Protein AF-A0A401H8Y2-F1 (afdb_monomer_lite)

Foldseek 3Di:
DEDPPCVVVVQDLVNQLVVQDWFWKKWWFAPPDDVVVVCVVFVQWDDWDDDPVTTIIIGTHRSVSVVVLCPDPGTDYMDGDDPPDPPDDPPPPPPPPPPPVVPDDDDDPDPPPDDDDPVCVVVCVVVCVVVVDDCPPDDDDDDDD

Organism: Aeropyrum pernix (NCBI:txid56636)

Structure (mmCIF, N/CA/C/O backbone):
data_AF-A0A401H8Y2-F1
#
_entry.id   AF-A0A401H8Y2-F1
#
loop_
_atom_site.group_PDB
_atom_site.id
_atom_site.type_symbol
_atom_site.label_atom_id
_atom_site.label_alt_id
_atom_site.label_comp_id
_atom_site.label_asym_id
_atom_site.label_entity_id
_atom_site.label_seq_id
_atom_site.pdbx_PDB_ins_code
_atom_site.Cartn_x
_atom_site.Cartn_y
_atom_site.Cartn_z
_atom_site.occupancy
_atom_site.B_iso_or_equiv
_atom_site.auth_seq_id
_atom_site.auth_comp_id
_atom_site.auth_asym_id
_atom_site.auth_atom_id
_atom_site.pdbx_PDB_model_num
ATOM 1 N N . MET A 1 1 ? 4.827 3.619 14.577 1.00 58.00 1 MET A N 1
ATOM 2 C CA . MET A 1 1 ? 5.047 5.069 14.316 1.00 58.00 1 MET A CA 1
ATOM 3 C C . MET A 1 1 ? 3.972 5.557 13.352 1.00 58.00 1 MET A C 1
ATOM 5 O O . MET A 1 1 ? 3.825 4.945 12.300 1.00 58.00 1 MET A O 1
ATOM 9 N N . LEU A 1 2 ? 3.207 6.598 13.697 1.00 60.84 2 LEU A N 1
ATOM 10 C CA . LEU A 1 2 ? 2.231 7.210 12.785 1.00 60.84 2 LEU A CA 1
ATOM 11 C C . LEU A 1 2 ? 2.933 8.298 11.969 1.00 60.84 2 LEU A C 1
ATOM 13 O O . LEU A 1 2 ? 3.522 9.208 12.553 1.00 60.84 2 LEU A O 1
ATOM 17 N N . VAL A 1 3 ? 2.909 8.185 10.643 1.00 59.22 3 VAL A N 1
ATOM 18 C CA . VAL A 1 3 ? 3.412 9.248 9.765 1.00 59.22 3 VAL A CA 1
ATOM 19 C C . VAL A 1 3 ? 2.236 10.132 9.394 1.00 59.22 3 VAL A C 1
ATOM 21 O O . VAL A 1 3 ? 1.305 9.685 8.730 1.00 59.22 3 VAL A O 1
ATOM 24 N N . ASP A 1 4 ? 2.277 11.381 9.848 1.00 60.69 4 ASP A N 1
ATOM 25 C CA . ASP A 1 4 ? 1.264 12.382 9.530 1.00 60.69 4 ASP A CA 1
ATOM 26 C C . ASP A 1 4 ? 1.488 12.937 8.114 1.00 60.69 4 ASP A C 1
ATOM 28 O O . ASP A 1 4 ? 1.989 14.042 7.920 1.00 60.69 4 ASP A O 1
ATOM 32 N N . SER A 1 5 ? 1.157 12.129 7.103 1.00 55.72 5 SER A N 1
ATOM 33 C CA . SER A 1 5 ? 1.097 12.561 5.700 1.00 55.72 5 SER A CA 1
ATOM 34 C C . SER A 1 5 ? -0.096 13.484 5.416 1.00 55.72 5 SER A C 1
ATOM 36 O O . SER A 1 5 ? -0.158 14.093 4.352 1.00 55.72 5 SER A O 1
ATOM 38 N N . LEU A 1 6 ? -1.042 13.604 6.354 1.00 53.25 6 LEU A N 1
ATOM 39 C CA . LEU A 1 6 ? -2.253 14.420 6.221 1.00 53.25 6 LEU A CA 1
ATOM 40 C C . LEU A 1 6 ? -1.987 15.891 6.559 1.00 53.25 6 LEU A C 1
ATOM 42 O O . LEU A 1 6 ? -2.609 16.782 5.978 1.00 53.25 6 LEU A O 1
ATOM 46 N N . GLY A 1 7 ? -0.999 16.153 7.420 1.00 51.69 7 GLY A N 1
ATOM 47 C CA . GLY A 1 7 ? -0.495 17.498 7.688 1.00 51.69 7 GLY A CA 1
ATOM 48 C C . GLY A 1 7 ? -0.004 18.234 6.432 1.00 51.69 7 GLY A C 1
ATOM 49 O O . GLY A 1 7 ? -0.169 19.450 6.342 1.00 51.69 7 GLY A O 1
ATOM 50 N N . GLU A 1 8 ? 0.523 17.520 5.428 1.00 54.44 8 GLU A N 1
ATOM 51 C CA . GLU A 1 8 ? 0.908 18.114 4.134 1.00 54.44 8 GLU A CA 1
ATOM 52 C C . GLU A 1 8 ? -0.306 18.479 3.255 1.00 54.44 8 GLU A C 1
ATOM 54 O O . GLU A 1 8 ? -0.217 19.392 2.432 1.00 54.44 8 GLU A O 1
ATOM 59 N N . GLU A 1 9 ? -1.459 17.832 3.461 1.00 54.38 9 GLU A N 1
ATOM 60 C CA . GLU A 1 9 ? -2.729 18.161 2.794 1.00 54.38 9 GLU A CA 1
ATOM 61 C C . GLU A 1 9 ? -3.581 19.179 3.577 1.00 54.38 9 GLU A C 1
ATOM 63 O O . GLU A 1 9 ? -4.670 19.548 3.131 1.00 54.38 9 GLU A O 1
ATOM 68 N N . GLY A 1 10 ? -3.083 19.676 4.715 1.00 54.62 10 GLY A N 1
ATOM 69 C CA . GLY A 1 10 ? -3.760 20.684 5.532 1.00 54.62 10 GLY A CA 1
ATOM 70 C C . GLY A 1 10 ? -4.968 20.162 6.311 1.00 54.62 10 GLY A C 1
ATOM 71 O O . GLY A 1 10 ? -5.795 20.974 6.713 1.00 54.62 10 GLY A O 1
ATOM 72 N N . LEU A 1 11 ? -5.075 18.843 6.510 1.00 57.78 11 LEU A N 1
ATOM 73 C CA . LEU A 1 11 ? -6.101 18.212 7.340 1.00 57.78 11 LEU A CA 1
ATOM 74 C C . LEU A 1 11 ? -5.433 17.537 8.534 1.00 57.78 11 LEU A C 1
ATOM 76 O O . LEU A 1 11 ? -4.833 16.470 8.408 1.00 57.78 11 LEU A O 1
ATOM 80 N N . GLY A 1 12 ? -5.526 18.161 9.705 1.00 65.31 12 GLY A N 1
ATOM 81 C CA . GLY A 1 12 ? -5.003 17.563 10.934 1.00 65.31 12 GLY A CA 1
ATOM 82 C C . GLY A 1 12 ? -5.870 16.390 11.403 1.00 65.31 12 GLY A C 1
ATOM 83 O O . GLY A 1 12 ? -7.085 16.383 11.196 1.00 65.31 12 GLY A O 1
ATOM 84 N N . LEU A 1 13 ? -5.282 15.425 12.122 1.00 66.50 13 LEU A N 1
ATOM 85 C CA . LEU A 1 13 ? -6.040 14.318 12.734 1.00 66.50 13 LEU A CA 1
ATOM 86 C C . LEU A 1 13 ? -7.222 14.813 13.588 1.00 66.50 13 LEU A C 1
ATOM 88 O O . LEU A 1 13 ? -8.296 14.225 13.534 1.00 66.50 13 LEU A O 1
ATOM 92 N N . GLY A 1 14 ? -7.067 15.934 14.303 1.00 63.50 14 GLY A N 1
ATOM 93 C CA . GLY A 1 14 ? -8.149 16.527 15.101 1.00 63.50 14 GLY A CA 1
ATOM 94 C C . GLY A 1 14 ? -9.309 17.107 14.276 1.00 63.50 14 GLY A C 1
ATOM 95 O O . GLY A 1 14 ? -10.444 17.130 14.745 1.00 63.50 14 GLY A O 1
ATOM 96 N N . GLU A 1 15 ? -9.069 17.542 13.036 1.00 66.69 15 GLU A N 1
ATOM 97 C CA . GLU A 1 15 ? -10.139 17.999 12.135 1.00 66.69 15 GLU A CA 1
ATOM 98 C C . GLU A 1 15 ? -10.906 16.808 11.555 1.00 66.69 15 GLU A C 1
ATOM 100 O O . GLU A 1 15 ? -12.132 16.840 11.472 1.00 66.69 15 GLU A O 1
ATOM 105 N N . LEU A 1 16 ? -10.201 15.725 11.218 1.00 68.75 16 LEU A N 1
ATOM 106 C CA . LEU A 1 16 ? -10.814 14.476 10.759 1.00 68.75 16 LEU A CA 1
ATOM 107 C C . LEU A 1 16 ? -11.647 13.810 11.858 1.00 68.75 16 LEU A C 1
ATOM 109 O O . LEU A 1 16 ? -12.733 13.296 11.581 1.00 68.75 16 LEU A O 1
ATOM 113 N N . GLU A 1 17 ? -11.174 13.883 13.102 1.00 67.44 17 GLU A N 1
ATOM 114 C CA . GLU A 1 17 ? -11.909 13.437 14.284 1.00 67.44 17 GLU A CA 1
ATOM 115 C C . GLU A 1 17 ? -13.194 14.254 14.473 1.00 67.44 17 GLU A C 1
ATOM 117 O O . GLU A 1 17 ? -14.275 13.681 14.606 1.00 67.44 17 GLU A O 1
ATOM 122 N N . ALA A 1 18 ? -13.111 15.587 14.381 1.00 68.31 18 ALA A N 1
ATOM 123 C CA . ALA A 1 18 ? -14.273 16.474 14.481 1.00 68.31 18 ALA A CA 1
ATOM 124 C C . ALA A 1 18 ? -15.306 16.257 13.358 1.00 68.31 18 ALA A C 1
ATOM 126 O O . ALA A 1 18 ? -16.501 16.484 13.561 1.00 68.31 18 ALA A O 1
ATOM 127 N N . LEU A 1 19 ? -14.859 15.810 12.181 1.00 67.06 19 LEU A N 1
ATOM 128 C CA . LEU A 1 19 ? -15.720 15.471 11.047 1.00 67.06 19 LEU A CA 1
ATOM 129 C C . LEU A 1 19 ? -16.289 14.042 11.126 1.00 67.06 19 LEU A C 1
ATOM 131 O O . LEU A 1 19 ? -17.181 13.709 10.344 1.00 67.06 19 LEU A O 1
ATOM 135 N N . GLY A 1 20 ? -15.799 13.204 12.047 1.00 69.94 20 GLY A N 1
ATOM 136 C CA . GLY A 1 20 ? -16.240 11.815 12.202 1.00 69.94 20 GLY A CA 1
ATOM 137 C C . GLY A 1 20 ? -15.967 10.949 10.968 1.00 69.94 20 GLY A C 1
ATOM 138 O O . GLY A 1 20 ? -16.748 10.046 10.661 1.00 69.94 20 GLY A O 1
ATOM 139 N N . VAL A 1 21 ? -14.901 11.249 10.221 1.00 73.19 21 VAL A N 1
ATOM 140 C CA . VAL A 1 21 ? -14.594 10.587 8.945 1.00 73.19 21 VAL A CA 1
ATOM 141 C C . VAL A 1 21 ? -13.616 9.436 9.167 1.00 73.19 21 VAL A C 1
ATOM 143 O O . VAL A 1 21 ? -12.629 9.571 9.886 1.00 73.19 21 VAL A O 1
ATOM 146 N N . ALA A 1 22 ? -13.871 8.302 8.512 1.00 80.25 22 ALA A N 1
ATOM 147 C CA . ALA A 1 22 ? -12.918 7.202 8.456 1.00 80.25 22 ALA A CA 1
ATOM 148 C C . ALA A 1 22 ? -11.784 7.534 7.475 1.00 80.25 22 ALA A C 1
ATOM 150 O O . ALA A 1 22 ? -12.022 7.887 6.318 1.00 80.25 22 ALA A O 1
ATOM 151 N N . VAL A 1 23 ? -10.549 7.396 7.938 1.00 79.19 23 VAL A N 1
ATOM 152 C CA . VAL A 1 23 ? -9.333 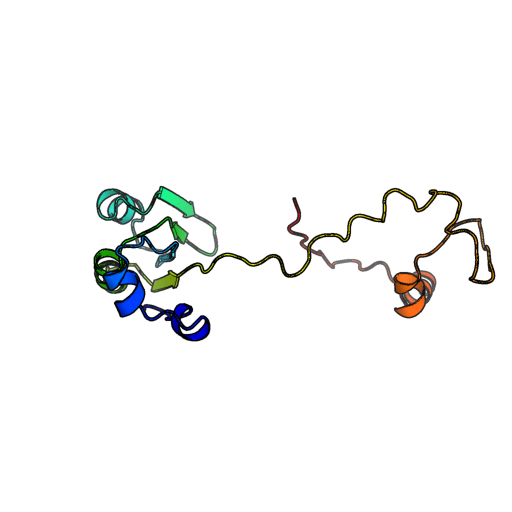7.707 7.193 1.00 79.19 23 VAL A CA 1
ATOM 153 C C . VAL A 1 23 ? -8.836 6.434 6.510 1.00 79.19 23 VAL A C 1
ATOM 155 O O . VAL A 1 23 ? -8.580 5.445 7.205 1.00 79.19 23 VAL A O 1
ATOM 158 N N . PRO A 1 24 ? -8.686 6.416 5.173 1.00 83.81 24 PRO A N 1
ATOM 159 C CA . PRO A 1 24 ? -8.078 5.290 4.483 1.00 83.81 24 PRO A CA 1
ATOM 160 C C . PRO A 1 24 ? -6.633 5.113 4.940 1.00 83.81 24 PRO A C 1
ATOM 162 O O . PRO A 1 24 ? -5.883 6.085 5.002 1.00 83.81 24 PRO A O 1
ATOM 165 N N . VAL A 1 25 ? -6.224 3.884 5.241 1.00 86.06 25 VAL A N 1
ATOM 166 C CA . VAL A 1 25 ? -4.884 3.597 5.758 1.00 86.06 25 VAL A CA 1
ATOM 167 C C . VAL A 1 25 ? -4.264 2.344 5.171 1.00 86.06 25 VAL A C 1
ATOM 169 O O . VAL A 1 25 ? -4.944 1.364 4.851 1.00 86.06 25 VAL A O 1
ATOM 172 N N . VAL A 1 26 ? -2.937 2.387 5.094 1.00 89.75 26 VAL A N 1
ATOM 173 C CA . VAL A 1 26 ? -2.055 1.246 4.870 1.00 89.75 26 VAL A CA 1
ATOM 174 C C . VAL A 1 26 ? -1.165 1.094 6.095 1.00 89.75 26 VAL A C 1
ATOM 176 O O . VAL A 1 26 ? -0.508 2.039 6.527 1.00 89.75 26 VAL A O 1
ATOM 179 N N . VAL A 1 27 ? -1.128 -0.110 6.643 1.00 90.38 27 VAL A N 1
ATOM 180 C CA . VAL A 1 27 ? -0.417 -0.440 7.873 1.00 90.38 27 VAL A CA 1
ATOM 181 C C . VAL A 1 27 ? 0.643 -1.468 7.533 1.00 90.38 27 VAL A C 1
ATOM 183 O O . VAL A 1 27 ? 0.336 -2.555 7.044 1.00 90.38 27 VAL A O 1
ATOM 186 N N . TYR A 1 28 ? 1.893 -1.117 7.787 1.00 92.12 28 TYR A N 1
ATOM 187 C CA . TYR A 1 28 ? 3.031 -2.004 7.656 1.00 92.12 28 TYR A CA 1
ATOM 188 C C . TYR A 1 28 ? 3.217 -2.771 8.953 1.00 92.12 28 TYR A C 1
ATOM 190 O O . TYR A 1 28 ? 3.148 -2.210 10.051 1.00 92.12 28 TYR A O 1
ATOM 198 N N . LEU A 1 29 ? 3.477 -4.060 8.798 1.00 93.44 29 LEU A N 1
ATOM 199 C CA . LEU A 1 29 ? 3.633 -4.983 9.903 1.00 93.44 29 LEU A CA 1
ATOM 200 C C . LEU A 1 29 ? 5.068 -5.480 9.992 1.00 93.44 29 LEU A C 1
ATOM 202 O O . LEU A 1 29 ? 5.743 -5.688 8.979 1.00 93.44 29 LEU A O 1
ATOM 206 N N . GLU A 1 30 ? 5.517 -5.695 11.220 1.00 92.62 30 GLU A N 1
ATOM 207 C CA . GLU A 1 30 ? 6.730 -6.446 11.499 1.00 92.62 30 GLU A CA 1
ATOM 208 C C . GLU A 1 30 ? 6.587 -7.894 10.99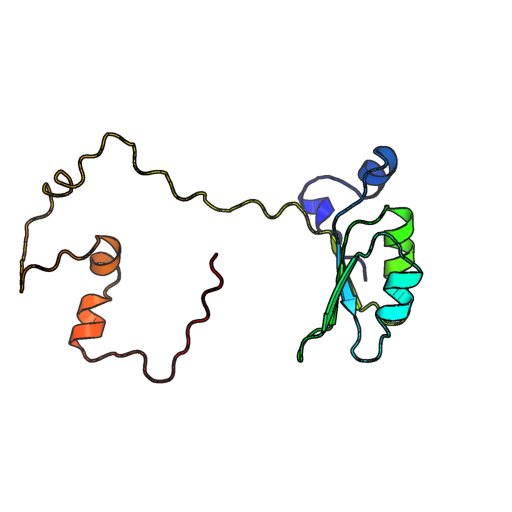6 1.00 92.62 30 GLU A C 1
ATOM 210 O O . GLU A 1 30 ? 5.487 -8.453 11.027 1.00 92.62 30 GLU A O 1
ATOM 215 N N . PRO A 1 31 ? 7.681 -8.563 10.584 1.00 88.31 31 PRO A N 1
ATOM 216 C CA . PRO A 1 31 ? 7.607 -9.910 10.007 1.00 88.31 31 PRO A CA 1
ATOM 217 C C . PRO A 1 31 ? 6.994 -10.979 10.924 1.00 88.31 31 PRO A C 1
ATOM 219 O O . PRO A 1 31 ? 6.527 -12.008 10.442 1.00 88.31 31 PRO A O 1
ATOM 222 N N . TRP A 1 32 ? 7.040 -10.760 12.239 1.00 88.75 32 TRP A N 1
ATOM 223 C CA . TRP A 1 32 ? 6.520 -11.673 13.259 1.00 88.75 32 TRP A CA 1
ATOM 224 C C . TRP A 1 32 ? 5.083 -11.355 13.688 1.00 88.75 32 TRP A C 1
ATOM 226 O O . TRP A 1 32 ? 4.505 -12.125 14.455 1.00 88.75 32 TRP A O 1
ATOM 236 N N . ALA A 1 33 ? 4.519 -10.233 13.238 1.00 90.56 33 ALA A N 1
ATOM 237 C CA . ALA A 1 33 ? 3.183 -9.809 13.629 1.00 90.56 33 ALA A CA 1
ATOM 238 C C . ALA A 1 33 ? 2.113 -10.751 13.061 1.00 90.56 33 ALA A C 1
ATOM 240 O O . ALA A 1 33 ? 2.243 -11.258 11.942 1.00 90.56 33 ALA A O 1
ATOM 241 N N . ASP A 1 34 ? 1.026 -10.943 13.812 1.00 88.88 34 ASP A N 1
ATOM 242 C CA . ASP A 1 34 ? -0.143 -11.669 13.325 1.00 88.88 34 ASP A CA 1
ATOM 243 C C . ASP A 1 34 ? -1.209 -10.695 12.788 1.00 88.88 34 ASP A C 1
ATOM 245 O O . ASP A 1 34 ? -1.982 -10.139 13.569 1.00 88.88 34 ASP A O 1
ATOM 249 N N . PRO A 1 35 ? -1.301 -10.480 11.461 1.00 87.38 35 PRO A N 1
ATOM 250 C CA . PRO A 1 35 ? -2.342 -9.639 10.877 1.00 87.38 35 PRO A CA 1
ATOM 251 C C . PRO A 1 35 ? -3.763 -10.143 11.137 1.00 87.38 35 PRO A C 1
ATOM 253 O O . PRO A 1 35 ? -4.691 -9.353 10.999 1.00 87.38 35 PRO A O 1
ATOM 256 N N . GLY A 1 36 ? -3.956 -11.428 11.467 1.00 86.31 36 GLY A N 1
ATOM 257 C CA . GLY A 1 36 ? -5.283 -11.962 11.772 1.00 86.31 36 GLY A CA 1
ATOM 258 C C . GLY A 1 36 ? -5.898 -11.280 12.992 1.00 86.31 36 GLY A C 1
ATOM 259 O O . GLY A 1 36 ? -7.032 -10.819 12.918 1.00 86.31 36 GLY A O 1
ATOM 260 N N . LEU A 1 37 ? -5.110 -11.121 14.060 1.00 87.94 37 LEU A N 1
ATOM 261 C CA . LEU A 1 37 ? -5.543 -10.444 15.286 1.00 87.94 37 LEU A CA 1
ATOM 262 C C . LEU A 1 37 ? -5.930 -8.986 15.020 1.00 87.94 37 LEU A C 1
ATOM 264 O O . LEU A 1 37 ? -6.997 -8.546 15.437 1.00 87.94 37 LEU A O 1
ATOM 268 N N . LEU A 1 38 ? -5.116 -8.263 14.244 1.00 89.88 38 LEU A N 1
ATOM 269 C CA . LEU A 1 38 ? -5.400 -6.866 13.906 1.00 89.88 38 LEU A CA 1
ATOM 270 C C . LEU A 1 38 ? -6.682 -6.709 13.077 1.00 89.88 38 LEU A C 1
ATOM 272 O O . LEU A 1 38 ? -7.423 -5.754 13.283 1.00 89.88 38 LEU A O 1
ATOM 276 N N . LEU A 1 39 ? -6.971 -7.632 12.154 1.00 88.88 39 LEU A N 1
ATOM 277 C CA . LEU A 1 39 ? -8.209 -7.605 11.362 1.00 88.88 39 LEU A CA 1
ATOM 278 C C . LEU A 1 39 ? -9.458 -7.925 12.202 1.00 88.88 39 LEU A C 1
ATOM 280 O O . LEU A 1 39 ? -10.544 -7.436 11.893 1.00 88.88 39 LEU A O 1
ATOM 284 N N . GLU A 1 40 ? -9.324 -8.749 13.243 1.00 89.94 40 GLU A N 1
ATOM 285 C CA . GLU A 1 40 ? -10.420 -9.062 14.168 1.00 89.94 40 GLU A CA 1
ATOM 286 C C . GLU A 1 40 ? -10.716 -7.900 15.126 1.00 89.94 40 GLU A C 1
ATOM 288 O O . GLU A 1 40 ? -11.884 -7.595 15.390 1.00 89.94 40 GLU A O 1
ATOM 293 N N . GLU A 1 41 ? -9.665 -7.250 15.623 1.00 91.81 41 GLU A N 1
ATOM 294 C CA . GLU A 1 41 ? -9.745 -6.149 16.583 1.00 91.81 41 GLU A CA 1
ATOM 295 C C . GLU A 1 41 ? -10.172 -4.833 15.916 1.00 91.81 41 GLU A C 1
ATOM 297 O O . GLU A 1 41 ? -11.111 -4.173 16.369 1.00 91.81 41 GLU A O 1
ATOM 302 N N . TYR A 1 42 ? -9.571 -4.501 14.772 1.00 91.75 42 TYR A N 1
ATOM 303 C CA . TYR A 1 42 ? -9.813 -3.256 14.048 1.00 91.75 42 TYR A CA 1
ATOM 304 C C . TYR A 1 42 ? -10.702 -3.504 12.830 1.00 91.75 42 TYR A C 1
ATOM 306 O O . TYR A 1 42 ? -10.229 -3.647 11.703 1.00 91.75 42 TYR A O 1
ATOM 314 N N . ARG A 1 43 ? -12.025 -3.492 13.039 1.00 86.75 43 ARG A N 1
ATOM 315 C CA . ARG A 1 43 ? -13.038 -3.826 12.009 1.00 86.75 43 ARG A CA 1
ATOM 316 C C . ARG A 1 43 ? -12.980 -2.995 10.723 1.00 86.75 43 ARG A C 1
ATOM 318 O O . ARG A 1 43 ? -13.574 -3.388 9.722 1.00 86.75 43 ARG A O 1
ATOM 325 N N . GLY A 1 44 ? -12.337 -1.830 10.756 1.00 86.12 44 GLY A N 1
ATOM 326 C CA . GLY A 1 44 ? -12.136 -0.997 9.573 1.00 86.12 44 GLY A CA 1
ATOM 327 C C . GLY A 1 44 ? -10.988 -1.458 8.671 1.00 86.12 44 GLY A C 1
ATOM 328 O O . GLY A 1 44 ? -10.901 -1.003 7.531 1.00 86.12 44 GLY A O 1
ATOM 329 N N . LEU A 1 45 ? -10.134 -2.375 9.134 1.00 90.56 45 LEU A N 1
ATOM 330 C CA . LEU A 1 45 ? -9.146 -3.066 8.310 1.00 90.56 45 LEU A CA 1
ATOM 331 C C . LEU A 1 45 ? -9.829 -4.234 7.588 1.00 90.56 45 LEU A C 1
ATOM 333 O O . LEU A 1 45 ? -10.438 -5.099 8.210 1.00 90.56 45 LEU A O 1
ATOM 337 N N . VAL A 1 46 ? -9.753 -4.254 6.259 1.00 91.00 46 VAL A N 1
ATOM 338 C CA . VAL A 1 46 ? -10.574 -5.151 5.422 1.00 91.00 46 VAL A CA 1
ATOM 339 C C . VAL A 1 46 ? -9.773 -5.936 4.394 1.00 91.00 46 VAL A C 1
ATOM 341 O O . VAL A 1 46 ? -10.313 -6.831 3.745 1.00 91.00 46 VAL A O 1
ATOM 344 N N . TRP A 1 47 ? -8.491 -5.622 4.222 1.00 90.81 47 TRP A N 1
ATOM 345 C CA . TRP A 1 47 ? -7.623 -6.358 3.316 1.00 90.81 47 TRP A CA 1
ATOM 346 C C . TRP A 1 47 ? -6.250 -6.613 3.927 1.00 90.81 47 TRP A C 1
ATOM 348 O O . TRP A 1 47 ? -5.774 -5.885 4.798 1.00 90.81 47 TRP A O 1
ATOM 358 N N . LEU A 1 48 ? -5.621 -7.675 3.428 1.00 91.75 48 LEU A N 1
ATOM 359 C CA . LEU A 1 48 ? -4.303 -8.152 3.815 1.00 91.75 48 LEU A CA 1
ATOM 360 C C . LEU A 1 48 ? -3.499 -8.453 2.556 1.00 91.75 48 LEU A C 1
ATOM 362 O O . LEU A 1 48 ? -3.965 -9.152 1.656 1.00 91.75 48 LEU A O 1
ATOM 366 N N . TYR A 1 49 ? -2.260 -7.988 2.541 1.00 88.19 49 TYR A N 1
ATOM 367 C CA . TYR A 1 49 ? -1.242 -8.401 1.596 1.00 88.19 49 TYR A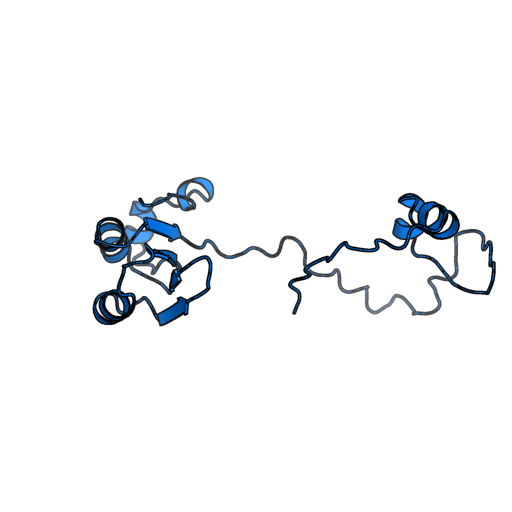 CA 1
ATOM 368 C C . TYR A 1 49 ? -0.064 -9.001 2.364 1.00 88.19 49 TYR A C 1
ATOM 370 O O . TYR A 1 49 ? 0.564 -8.328 3.178 1.00 88.19 49 TYR A O 1
ATOM 378 N N . ARG A 1 50 ? 0.260 -10.270 2.095 1.00 88.12 50 ARG A N 1
ATOM 379 C CA . ARG A 1 50 ? 1.486 -10.914 2.586 1.00 88.12 50 ARG A CA 1
ATOM 380 C C . ARG A 1 50 ? 2.428 -11.150 1.418 1.00 88.12 50 ARG A C 1
ATOM 382 O O . ARG A 1 50 ? 2.255 -12.097 0.653 1.00 88.12 50 ARG A O 1
ATOM 389 N N . GLY A 1 51 ? 3.410 -10.271 1.287 1.00 84.56 51 GLY A N 1
ATOM 390 C CA . GLY A 1 51 ? 4.490 -10.403 0.324 1.00 84.56 51 GLY A CA 1
ATOM 391 C C . GLY A 1 51 ? 5.777 -10.934 0.962 1.00 84.56 51 GLY A C 1
ATOM 392 O O . GLY A 1 51 ? 5.921 -10.939 2.182 1.00 84.56 51 GLY A O 1
ATOM 393 N N . PRO A 1 52 ? 6.760 -11.328 0.137 1.00 78.81 52 PRO A N 1
ATOM 394 C CA . PRO A 1 52 ? 8.072 -11.776 0.610 1.00 78.81 52 PRO A CA 1
ATOM 395 C C . PRO A 1 52 ? 8.913 -10.659 1.249 1.00 78.81 52 PRO A C 1
ATOM 397 O O . PRO A 1 52 ? 9.860 -10.952 1.968 1.00 78.81 52 PRO A O 1
ATOM 400 N N . LEU A 1 53 ? 8.593 -9.390 0.971 1.00 82.25 53 LEU A N 1
ATOM 401 C CA . LEU A 1 53 ? 9.338 -8.227 1.470 1.00 82.25 53 LEU A CA 1
ATOM 402 C C . LEU A 1 53 ? 8.568 -7.420 2.515 1.00 82.25 53 LEU A C 1
ATOM 404 O O . LEU A 1 53 ? 9.180 -6.785 3.365 1.00 82.25 53 LEU A O 1
ATOM 408 N N . VAL A 1 54 ? 7.237 -7.418 2.436 1.00 86.38 54 VAL A N 1
ATOM 409 C CA . VAL A 1 54 ? 6.369 -6.618 3.302 1.00 86.38 54 VAL A CA 1
ATOM 410 C C . VAL A 1 54 ? 5.083 -7.376 3.596 1.00 86.38 54 VAL A C 1
ATOM 412 O O . VAL A 1 54 ? 4.544 -8.061 2.722 1.00 86.38 54 VAL A O 1
ATOM 415 N N . SER A 1 55 ? 4.579 -7.213 4.815 1.00 90.12 55 SER A N 1
ATOM 416 C CA . SER A 1 55 ? 3.218 -7.591 5.191 1.00 90.12 55 SER A CA 1
ATOM 417 C C . SER A 1 55 ? 2.435 -6.328 5.503 1.00 90.12 55 SER A C 1
ATOM 419 O O . SER A 1 55 ? 2.900 -5.491 6.276 1.00 90.12 55 SER A O 1
ATOM 421 N N . LEU A 1 56 ? 1.278 -6.185 4.863 1.00 92.38 56 LEU A N 1
ATOM 422 C CA . LEU A 1 56 ? 0.450 -4.991 4.920 1.00 92.38 56 LEU A CA 1
ATOM 423 C C . LEU A 1 56 ? -0.988 -5.366 5.250 1.00 92.38 56 LEU A C 1
ATOM 425 O O . LEU A 1 56 ? -1.520 -6.315 4.676 1.00 92.38 56 LEU A O 1
ATOM 429 N N . VAL A 1 57 ? -1.637 -4.572 6.087 1.00 92.56 57 VAL A N 1
ATOM 430 C CA . VAL A 1 57 ? -3.100 -4.556 6.205 1.00 92.56 57 VAL A CA 1
ATOM 431 C C . VAL A 1 57 ? -3.607 -3.161 5.898 1.00 92.56 57 VAL A C 1
ATOM 433 O O . VAL A 1 57 ? -2.870 -2.183 6.019 1.00 92.56 57 VAL A O 1
ATOM 436 N N . GLY A 1 58 ? -4.859 -3.045 5.489 1.00 90.62 58 GLY A N 1
ATOM 437 C CA . GLY A 1 58 ? -5.430 -1.728 5.284 1.00 90.62 58 GLY A CA 1
ATOM 438 C C . GLY A 1 58 ? -6.932 -1.728 5.136 1.00 90.62 58 GLY A C 1
ATOM 439 O O . GLY A 1 58 ? -7.600 -2.765 5.152 1.00 90.62 58 GLY A O 1
ATOM 440 N N . GLY A 1 59 ? -7.459 -0.520 5.028 1.00 88.81 59 GLY A N 1
ATOM 441 C CA . GLY A 1 59 ? -8.885 -0.250 5.064 1.00 88.81 59 GLY A CA 1
ATOM 442 C C . GLY A 1 59 ? -9.131 1.204 5.428 1.00 88.81 59 GLY A C 1
ATOM 443 O O . GLY A 1 59 ? -8.375 2.063 4.981 1.00 88.81 59 GLY A O 1
ATOM 444 N N . ALA A 1 60 ? -10.163 1.479 6.219 1.00 88.31 60 ALA A N 1
ATOM 445 C CA . ALA A 1 60 ? -10.461 2.822 6.702 1.00 88.31 60 ALA A CA 1
ATOM 446 C C . ALA A 1 60 ? -10.814 2.791 8.191 1.00 88.31 60 ALA A C 1
ATOM 448 O O . ALA A 1 60 ? -11.677 2.017 8.600 1.00 88.31 60 ALA A O 1
ATOM 449 N N . LEU A 1 61 ? -10.157 3.632 8.989 1.00 85.44 61 LEU A N 1
ATOM 450 C CA . LEU A 1 61 ? -10.297 3.651 10.448 1.00 85.44 61 LEU A CA 1
ATOM 451 C C . LEU A 1 61 ? -10.655 5.043 10.960 1.00 85.44 61 LEU A C 1
ATOM 453 O O . LEU A 1 61 ? -10.288 6.051 10.356 1.00 85.44 61 LEU A O 1
ATOM 457 N N . GLY A 1 62 ? -11.370 5.096 12.083 1.00 84.69 62 GLY A N 1
ATOM 458 C CA . GLY A 1 62 ? -11.554 6.343 12.822 1.00 84.69 62 GLY A CA 1
ATOM 459 C C . GLY A 1 62 ? -10.240 6.819 13.445 1.00 84.69 62 GLY A C 1
ATOM 460 O O . GLY A 1 62 ? -9.289 6.054 13.586 1.00 84.69 62 GLY A O 1
ATOM 461 N N . VAL A 1 63 ? -10.185 8.090 13.843 1.00 80.69 63 VAL A N 1
ATOM 462 C CA . VAL A 1 63 ? -8.969 8.680 14.429 1.00 80.69 63 VAL A CA 1
ATOM 463 C C . VAL A 1 63 ? -8.575 8.001 15.746 1.00 80.69 63 VAL A C 1
ATOM 465 O O . VAL A 1 63 ? -7.393 7.747 15.961 1.00 80.69 63 VAL A O 1
ATOM 468 N N . GLU A 1 64 ? -9.544 7.633 16.588 1.00 84.31 64 GLU A N 1
ATOM 469 C CA . GLU A 1 64 ? -9.291 6.896 17.836 1.00 84.31 64 GLU A CA 1
ATOM 470 C C . GLU A 1 64 ? -8.626 5.534 17.570 1.00 84.31 64 GLU A C 1
ATOM 472 O O . GLU A 1 64 ? -7.582 5.221 18.147 1.00 84.31 64 GLU A O 1
ATOM 477 N N . ASP A 1 65 ? -9.172 4.764 16.625 1.00 88.25 65 ASP A N 1
ATOM 478 C CA . ASP A 1 65 ? -8.615 3.474 16.212 1.00 88.25 65 ASP A CA 1
ATOM 479 C C . ASP A 1 65 ? -7.210 3.626 15.619 1.00 88.25 65 ASP A C 1
ATOM 481 O O . ASP A 1 65 ? -6.348 2.784 15.851 1.00 88.25 65 ASP A O 1
ATOM 485 N N . LEU A 1 66 ? -6.941 4.708 14.880 1.00 85.12 66 LEU A N 1
ATOM 486 C CA . LEU A 1 66 ? -5.613 4.978 14.324 1.00 85.12 66 LEU A CA 1
ATOM 487 C C . LEU A 1 66 ? -4.560 5.249 15.389 1.00 85.12 66 LEU A C 1
ATOM 489 O O . LEU A 1 66 ? -3.424 4.781 15.265 1.00 85.12 66 LEU A O 1
AT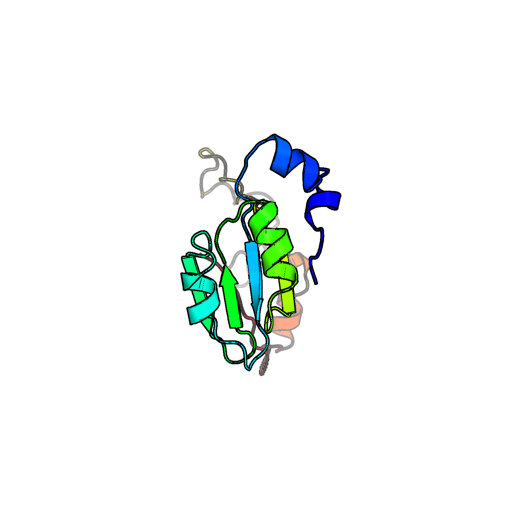OM 493 N N . LEU A 1 67 ? -4.924 6.019 16.412 1.00 83.94 67 LEU A N 1
ATOM 494 C CA . LEU A 1 67 ? -4.027 6.322 17.521 1.00 83.94 67 LEU A CA 1
ATOM 495 C C . LEU A 1 67 ? -3.720 5.059 18.331 1.00 83.94 67 LEU A C 1
ATOM 497 O O . LEU A 1 67 ? -2.558 4.839 18.675 1.00 83.94 67 LEU A O 1
ATOM 501 N N . SER A 1 68 ? -4.728 4.214 18.562 1.00 89.25 68 SER A N 1
ATOM 502 C CA . SER A 1 68 ? -4.560 2.910 19.216 1.00 89.25 68 SER A CA 1
ATOM 503 C C . SER A 1 68 ? -3.675 1.977 18.382 1.00 89.25 68 SER A C 1
ATOM 505 O O . SER A 1 68 ? -2.649 1.497 18.868 1.00 89.25 68 SER A O 1
ATOM 507 N N . LEU A 1 69 ? -3.978 1.834 17.087 1.00 89.25 69 LEU A N 1
ATOM 508 C CA . LEU A 1 69 ? -3.250 0.961 16.167 1.00 89.25 69 LEU A CA 1
ATOM 509 C C . LEU A 1 69 ? -1.768 1.337 16.034 1.00 89.25 69 LEU A C 1
ATOM 511 O O . LEU A 1 69 ? -0.911 0.469 15.881 1.00 89.25 69 LEU A O 1
ATOM 515 N N . ALA A 1 70 ? -1.432 2.628 16.108 1.00 85.38 70 ALA A N 1
ATOM 516 C CA . ALA A 1 70 ? -0.048 3.092 16.022 1.00 85.38 70 ALA A CA 1
ATOM 517 C C . ALA A 1 70 ? 0.848 2.599 17.177 1.00 85.38 70 ALA A C 1
ATOM 519 O O . ALA A 1 70 ? 2.079 2.642 17.037 1.00 85.38 70 ALA A O 1
ATOM 520 N N . GLY A 1 71 ? 0.244 2.172 18.292 1.00 84.94 71 GLY A N 1
ATOM 521 C CA . GLY A 1 71 ? 0.911 1.604 19.463 1.00 84.94 71 GLY A CA 1
ATOM 522 C C . GLY A 1 71 ? 0.900 0.073 19.534 1.00 84.94 71 GLY A C 1
ATOM 523 O O . GLY A 1 71 ? 1.515 -0.474 20.450 1.00 84.94 71 GLY A O 1
ATOM 524 N N . GLU A 1 72 ? 0.239 -0.614 18.599 1.00 90.94 72 GLU A N 1
ATOM 525 C CA . GLU A 1 72 ? 0.080 -2.070 18.650 1.00 90.94 72 GLU A CA 1
ATOM 526 C C . GLU A 1 72 ? 1.400 -2.829 18.435 1.00 90.94 72 GLU A C 1
ATOM 528 O O . GLU A 1 72 ? 2.166 -2.518 17.510 1.00 90.94 72 GLU A O 1
ATOM 533 N N . PRO A 1 73 ? 1.681 -3.877 19.234 1.00 90.06 73 PRO A N 1
ATOM 534 C CA . PRO A 1 73 ? 2.816 -4.755 19.000 1.00 90.06 73 PRO A CA 1
ATOM 535 C C . PRO A 1 73 ? 2.762 -5.380 17.604 1.00 90.06 73 PRO A C 1
ATOM 537 O O . PRO A 1 73 ? 1.819 -6.073 17.235 1.00 90.06 73 PRO A O 1
ATOM 540 N N . GLY A 1 74 ? 3.826 -5.171 16.832 1.00 89.81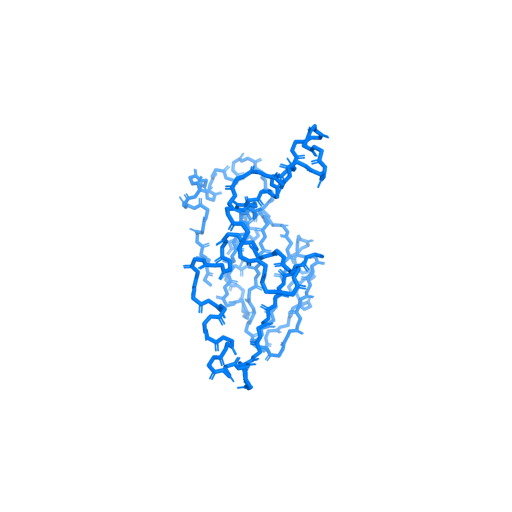 74 GLY A N 1
ATOM 541 C CA . GLY A 1 74 ? 3.940 -5.706 15.479 1.00 89.81 74 GLY A CA 1
ATOM 542 C C . GLY A 1 74 ? 3.464 -4.747 14.390 1.00 89.81 74 GLY A C 1
ATOM 543 O O . GLY A 1 74 ? 3.650 -5.056 13.215 1.00 89.81 74 GLY A O 1
ATOM 544 N N . VAL A 1 75 ? 2.938 -3.569 14.739 1.00 91.81 75 VAL A N 1
ATOM 545 C CA . VAL A 1 75 ? 2.745 -2.464 13.791 1.00 91.81 75 VAL A CA 1
ATOM 546 C C . VAL A 1 75 ? 4.034 -1.652 13.690 1.00 91.81 75 VAL A C 1
ATOM 548 O O . VAL A 1 75 ? 4.492 -1.048 14.661 1.00 91.81 75 VAL A O 1
ATOM 551 N N . SER A 1 76 ? 4.625 -1.604 12.497 1.00 89.38 76 SER A N 1
ATOM 552 C CA . SER A 1 76 ? 5.856 -0.843 12.258 1.00 89.38 76 SER A CA 1
ATOM 553 C C . SER A 1 76 ? 5.544 0.596 11.841 1.00 89.38 76 SER A C 1
ATOM 555 O O . SER A 1 76 ? 6.076 1.564 12.404 1.00 89.38 76 SER A O 1
ATOM 557 N N . LEU A 1 77 ? 4.610 0.760 10.903 1.00 87.19 77 LEU A N 1
ATOM 558 C CA . LEU A 1 77 ? 4.261 2.049 10.316 1.00 87.19 77 LEU A CA 1
ATOM 559 C C . LEU A 1 77 ? 2.779 2.098 9.935 1.00 87.19 77 LEU A C 1
ATOM 561 O O . LEU A 1 77 ? 2.275 1.198 9.271 1.00 87.19 77 LEU A O 1
ATOM 565 N N . VAL A 1 78 ? 2.106 3.189 10.292 1.00 85.88 78 VAL A N 1
ATOM 566 C CA . VAL A 1 78 ? 0.755 3.504 9.809 1.00 85.88 78 VAL A CA 1
ATOM 567 C C . VAL A 1 78 ? 0.858 4.678 8.843 1.00 85.88 78 VAL A C 1
ATOM 569 O O . VAL A 1 78 ? 1.390 5.731 9.205 1.00 85.88 78 VAL A O 1
ATOM 572 N N . VAL A 1 79 ? 0.367 4.482 7.621 1.00 83.12 79 VAL A N 1
ATOM 573 C CA . VAL A 1 79 ? 0.339 5.487 6.557 1.00 83.12 79 VAL A CA 1
ATOM 574 C C . VAL A 1 79 ? -1.113 5.799 6.215 1.00 83.12 79 VAL A C 1
ATOM 576 O O . VAL A 1 79 ? -1.791 4.960 5.612 1.00 83.12 79 VAL A O 1
ATOM 579 N N . PRO A 1 80 ? -1.602 6.999 6.552 1.00 75.38 80 PRO A N 1
ATOM 580 C CA . PRO A 1 80 ? -2.824 7.518 5.972 1.00 75.38 80 PRO A CA 1
ATOM 581 C C . PRO A 1 80 ? -2.685 7.607 4.456 1.00 75.38 80 PRO A C 1
ATOM 583 O O . PRO A 1 80 ? -1.812 8.300 3.925 1.00 75.38 80 PRO A O 1
ATOM 586 N N . ALA A 1 81 ? -3.536 6.871 3.753 1.00 70.12 81 ALA A N 1
ATOM 587 C CA . ALA A 1 81 ? -3.663 6.970 2.318 1.00 70.12 81 ALA A CA 1
ATOM 588 C C . ALA A 1 81 ? -4.574 8.163 2.018 1.00 70.12 81 ALA A C 1
ATOM 590 O O . ALA A 1 81 ? -5.801 8.059 2.051 1.00 70.12 81 ALA A O 1
ATOM 591 N N . GLY A 1 82 ? -3.962 9.306 1.708 1.00 57.50 82 GLY A N 1
ATOM 592 C CA . GLY A 1 82 ? -4.661 10.347 0.962 1.00 57.50 82 GLY A CA 1
ATOM 593 C C . GLY A 1 82 ? -5.198 9.766 -0.355 1.00 57.50 82 GLY A C 1
ATOM 594 O O . GLY A 1 82 ? -4.699 8.738 -0.835 1.00 57.50 82 GLY A O 1
ATOM 595 N N . PRO A 1 83 ? -6.225 10.376 -0.968 1.00 52.12 83 PRO A N 1
ATOM 596 C CA . PRO A 1 83 ? -6.665 9.952 -2.287 1.00 52.12 83 PRO A CA 1
ATOM 597 C C . PRO A 1 83 ? -5.462 9.999 -3.233 1.00 52.12 83 PRO A C 1
ATOM 599 O O . PRO A 1 83 ? -4.869 11.060 -3.427 1.00 52.12 83 PRO A O 1
ATOM 602 N N . LEU A 1 84 ? -5.100 8.861 -3.834 1.00 45.16 84 LEU A N 1
ATOM 603 C CA . LEU A 1 84 ? -4.138 8.842 -4.932 1.00 45.16 84 LEU A CA 1
ATOM 604 C C . LEU A 1 84 ? -4.708 9.733 -6.037 1.00 45.16 84 LEU A C 1
ATOM 606 O O . LEU A 1 84 ? -5.613 9.328 -6.766 1.00 45.16 84 LEU A O 1
ATOM 610 N N . ARG A 1 85 ? -4.235 10.979 -6.128 1.00 41.22 85 ARG A N 1
ATOM 611 C CA . ARG A 1 85 ? -4.636 11.879 -7.206 1.00 41.22 85 ARG A CA 1
ATOM 612 C C . ARG A 1 85 ? -3.915 11.408 -8.464 1.00 41.22 85 ARG A C 1
ATOM 614 O O . ARG A 1 85 ? -2.683 11.392 -8.468 1.00 41.22 85 ARG A O 1
ATOM 621 N N . PRO A 1 86 ? -4.636 11.026 -9.531 1.00 43.56 86 PRO A N 1
ATOM 622 C CA . PRO A 1 86 ? -3.998 10.722 -10.801 1.00 43.56 86 PRO A CA 1
ATOM 623 C C . PRO A 1 86 ? -3.179 11.938 -11.239 1.00 43.56 86 PRO A C 1
ATOM 625 O O . PRO A 1 86 ? -3.726 13.033 -11.372 1.00 43.56 86 PRO A O 1
ATOM 628 N N . VAL A 1 87 ? -1.872 11.760 -11.440 1.00 45.16 87 VAL A N 1
ATOM 629 C CA . VAL A 1 87 ? -0.966 12.853 -11.844 1.00 45.16 87 VAL A CA 1
ATOM 630 C C . VAL A 1 87 ? -1.225 13.277 -13.297 1.00 45.16 87 VAL A C 1
ATOM 632 O O . VAL A 1 87 ? -0.900 14.392 -13.691 1.00 45.16 87 VAL A O 1
ATOM 635 N N . ALA A 1 88 ? -1.899 12.433 -14.078 1.00 39.97 88 ALA A N 1
ATOM 636 C CA . ALA A 1 88 ? -2.455 12.777 -15.375 1.00 39.97 88 ALA A CA 1
ATOM 637 C C . ALA A 1 88 ? -3.622 11.832 -15.695 1.00 39.97 88 ALA A C 1
ATOM 639 O O . ALA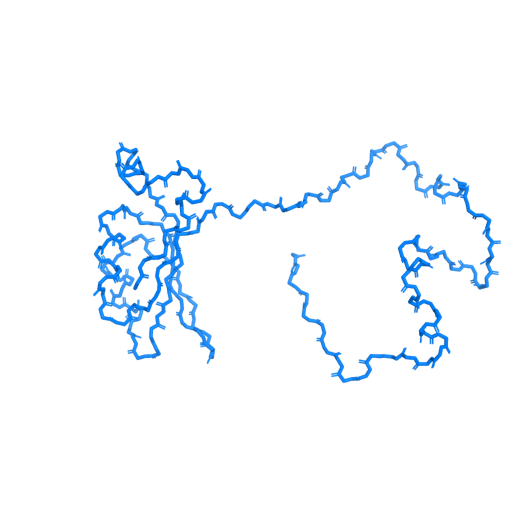 A 1 88 ? -3.530 10.626 -15.465 1.00 39.97 88 ALA A O 1
ATOM 640 N N . LYS A 1 89 ? -4.715 12.362 -16.249 1.00 43.38 89 LYS A N 1
ATOM 641 C CA . LYS A 1 89 ? -5.584 11.558 -17.117 1.00 43.38 89 LYS A CA 1
ATOM 642 C C . LYS A 1 89 ? -4.927 11.553 -18.493 1.00 43.38 89 LYS A C 1
ATOM 644 O O . LYS A 1 89 ? -4.380 12.581 -18.887 1.00 43.38 89 LYS A O 1
ATOM 649 N N . ALA A 1 90 ? -4.984 10.435 -19.216 1.00 45.72 90 ALA A N 1
ATOM 650 C CA . ALA A 1 90 ? -4.739 10.481 -20.651 1.00 45.72 90 ALA A CA 1
ATOM 651 C C . ALA A 1 90 ? -5.642 11.584 -21.219 1.00 45.72 90 ALA A C 1
ATOM 653 O O . ALA A 1 90 ? -6.855 11.544 -21.002 1.00 45.72 90 ALA A O 1
ATOM 654 N N . GLU A 1 91 ? -5.062 12.609 -21.846 1.00 44.81 91 GLU A N 1
ATOM 655 C CA . GLU A 1 91 ? -5.866 13.549 -22.615 1.00 44.81 91 GLU A CA 1
ATOM 656 C C . GLU A 1 91 ? -6.603 12.709 -23.658 1.00 44.81 91 GLU A C 1
ATOM 658 O O . GLU A 1 91 ? -5.977 12.054 -24.495 1.00 44.81 91 GLU A O 1
ATOM 663 N N . GLU A 1 92 ? -7.934 12.656 -23.562 1.00 42.84 92 GLU A N 1
ATOM 664 C CA . GLU A 1 92 ? -8.740 12.151 -24.662 1.00 42.84 92 GLU A CA 1
ATOM 665 C C . GLU A 1 92 ? -8.365 13.005 -25.870 1.00 42.84 92 GLU A C 1
ATOM 667 O O . GLU A 1 92 ? -8.590 14.218 -25.878 1.00 42.84 92 GLU A O 1
ATOM 672 N N . LEU A 1 93 ? -7.733 12.381 -26.869 1.00 45.16 93 LEU A N 1
ATOM 673 C CA . LEU A 1 93 ? -7.550 13.013 -28.168 1.00 45.16 93 LEU A CA 1
ATOM 674 C C . LEU A 1 93 ? -8.910 13.596 -28.570 1.00 45.16 93 LEU A C 1
ATOM 676 O O . LEU A 1 93 ? -9.894 12.848 -28.536 1.00 45.16 93 LEU A O 1
ATOM 680 N N . PRO A 1 94 ? -8.992 14.896 -28.920 1.00 41.88 94 PRO A N 1
ATOM 681 C CA . PRO A 1 94 ? -10.259 15.505 -29.281 1.00 41.88 94 PRO A CA 1
ATOM 682 C C . PRO A 1 94 ? -10.949 14.635 -30.339 1.00 41.88 94 PRO A C 1
ATOM 684 O O . PRO A 1 94 ? -10.279 14.215 -31.291 1.00 41.88 94 PRO A O 1
ATOM 687 N N . PRO A 1 95 ? -12.257 14.353 -30.200 1.00 47.31 95 PRO A N 1
ATOM 688 C CA . PRO A 1 95 ? -12.980 13.417 -31.067 1.00 47.31 95 PRO A CA 1
ATOM 689 C C . PRO A 1 95 ? -12.914 13.792 -32.558 1.00 47.31 95 PRO A C 1
ATOM 691 O O . PRO A 1 95 ? -13.129 12.943 -33.421 1.00 47.31 95 PRO A O 1
ATOM 694 N N . ASP A 1 96 ? -12.550 15.042 -32.851 1.00 48.94 96 ASP A N 1
ATOM 695 C CA . ASP A 1 96 ? -12.484 15.619 -34.187 1.00 48.94 96 ASP A CA 1
ATOM 696 C C . ASP A 1 96 ? -11.085 15.610 -34.817 1.00 48.94 96 ASP A C 1
ATOM 698 O O . ASP A 1 96 ? -10.922 16.183 -35.893 1.00 48.94 96 ASP A O 1
ATOM 702 N N . VAL A 1 97 ? -10.065 14.987 -34.209 1.00 45.03 97 VAL A N 1
ATOM 703 C CA . VAL A 1 97 ? -8.777 14.789 -34.899 1.00 45.03 97 VAL A CA 1
ATOM 704 C C . VAL A 1 97 ? -8.926 13.591 -35.837 1.00 45.03 97 VAL A C 1
ATOM 706 O O . VAL A 1 97 ? -8.929 12.444 -35.376 1.00 45.03 97 VAL A O 1
ATOM 709 N N . PRO A 1 98 ? -9.038 13.789 -37.166 1.00 42.69 98 PRO A N 1
ATOM 710 C CA . PRO A 1 98 ? -9.149 12.663 -38.070 1.00 42.69 98 PRO A CA 1
ATOM 711 C C . PRO A 1 98 ? -7.833 11.896 -37.982 1.00 42.69 98 PRO A C 1
ATOM 713 O O . PRO A 1 98 ? -6.759 12.481 -38.129 1.00 42.69 98 PRO A O 1
ATOM 716 N N . ARG A 1 99 ? -7.904 10.575 -37.792 1.00 47.91 99 ARG A N 1
ATOM 717 C CA . ARG A 1 99 ? -6.723 9.691 -37.710 1.00 47.91 99 ARG A CA 1
ATOM 718 C C . ARG A 1 99 ? -5.763 9.820 -38.911 1.00 47.91 99 ARG A C 1
ATOM 720 O O . ARG A 1 99 ? -4.631 9.366 -38.826 1.00 47.91 99 ARG A O 1
ATOM 727 N N . GLY A 1 100 ? -6.191 10.459 -40.005 1.00 45.00 100 GLY A N 1
ATOM 728 C CA . GLY A 1 100 ? -5.381 10.786 -41.183 1.00 45.00 100 GLY A CA 1
ATOM 729 C C . GLY A 1 100 ? -4.744 12.187 -41.224 1.00 45.00 100 GLY A C 1
ATOM 730 O O . GLY A 1 100 ? -4.071 12.482 -42.205 1.00 45.00 100 GLY A O 1
ATOM 731 N N . VAL A 1 101 ? -4.929 13.057 -40.219 1.00 42.03 101 VAL A N 1
ATOM 732 C CA . VAL A 1 101 ? -4.378 14.439 -40.199 1.00 42.03 101 VAL A CA 1
ATOM 733 C C . VAL A 1 101 ? -3.147 14.585 -39.287 1.00 42.03 101 VAL A C 1
ATOM 735 O O . VAL A 1 101 ? -2.511 15.631 -39.264 1.00 42.03 101 VAL A O 1
ATOM 738 N N . LEU A 1 102 ? -2.654 13.494 -38.691 1.00 41.22 102 LEU A N 1
ATOM 739 C CA . LEU A 1 102 ? -1.253 13.404 -38.229 1.00 41.22 102 LEU A CA 1
ATOM 740 C C . LEU A 1 102 ? -0.246 13.280 -39.399 1.00 41.22 102 LEU A C 1
ATOM 742 O O . LEU A 1 102 ? 0.873 12.803 -39.237 1.00 41.22 102 LEU A O 1
ATOM 746 N N . GLY A 1 103 ? -0.646 13.725 -40.592 1.00 44.03 103 GLY A N 1
ATOM 747 C CA . GLY A 1 103 ? 0.144 13.786 -41.815 1.00 44.03 103 GLY A CA 1
ATOM 748 C C . GLY A 1 103 ? 0.342 15.221 -42.306 1.00 44.03 103 GLY A C 1
ATOM 749 O O . GLY A 1 103 ? 0.018 15.508 -43.447 1.00 44.03 103 GLY A O 1
ATOM 750 N N . ALA A 1 104 ? 0.816 16.129 -41.450 1.00 44.88 104 ALA A N 1
ATOM 751 C CA . ALA A 1 104 ? 1.443 17.419 -41.792 1.00 44.88 104 ALA A CA 1
ATOM 752 C C . ALA A 1 104 ? 1.770 18.107 -40.453 1.00 44.88 104 ALA A C 1
ATOM 754 O O . ALA A 1 104 ? 0.867 18.405 -39.690 1.00 44.88 104 ALA A O 1
ATOM 755 N N . VAL A 1 105 ? 2.997 18.369 -40.014 1.00 38.34 105 VAL A N 1
ATOM 756 C CA . VAL A 1 105 ? 4.172 18.867 -40.719 1.00 38.34 105 VAL A CA 1
ATOM 757 C C . VAL A 1 105 ? 5.400 18.379 -39.944 1.00 38.34 105 VAL A C 1
ATOM 759 O O . VAL A 1 105 ? 5.788 18.948 -38.929 1.00 38.34 105 VAL A O 1
ATOM 762 N N . ALA A 1 106 ? 6.028 17.313 -40.413 1.00 38.12 106 ALA A N 1
ATOM 763 C CA . ALA A 1 106 ? 7.437 17.068 -40.154 1.00 38.12 106 ALA A CA 1
ATOM 764 C C . ALA A 1 106 ? 7.936 16.311 -41.372 1.00 38.12 106 ALA A C 1
ATOM 766 O O . ALA A 1 106 ? 7.502 15.190 -41.617 1.00 38.12 106 ALA A O 1
ATOM 767 N N . SER A 1 107 ? 8.762 16.983 -42.168 1.00 38.88 107 SER A N 1
ATOM 768 C CA . SER A 1 107 ? 9.539 16.426 -43.271 1.00 38.88 107 SER A CA 1
ATOM 769 C C . SER A 1 107 ? 9.830 14.941 -43.063 1.00 38.88 107 SER A C 1
ATOM 771 O O . SER A 1 107 ? 10.605 14.564 -42.183 1.00 38.88 107 SER A O 1
ATOM 773 N N . ALA A 1 108 ? 9.153 14.114 -43.853 1.00 34.84 108 ALA A N 1
ATOM 774 C CA . ALA A 1 108 ? 9.369 12.687 -43.890 1.00 34.84 108 ALA A CA 1
ATOM 775 C C . ALA A 1 108 ? 10.785 12.420 -44.414 1.00 34.84 108 ALA A C 1
ATOM 777 O O . ALA A 1 108 ? 11.055 12.600 -45.598 1.00 34.84 108 ALA A O 1
ATOM 778 N N . SER A 1 109 ? 11.683 11.972 -43.540 1.00 38.38 109 SER A N 1
ATOM 779 C CA . SER A 1 109 ? 12.698 11.004 -43.943 1.00 38.38 109 SER A CA 1
ATOM 780 C C . SER A 1 109 ? 12.116 9.629 -43.636 1.00 38.38 109 SER A C 1
ATOM 782 O O . SER A 1 109 ? 12.226 9.109 -42.528 1.00 38.38 109 SER A O 1
ATOM 784 N N . THR A 1 110 ? 11.397 9.070 -44.601 1.00 45.06 110 THR A N 1
ATOM 785 C CA . THR A 1 110 ? 11.070 7.648 -44.579 1.00 45.06 110 THR A CA 1
ATOM 786 C C . THR A 1 110 ? 12.324 6.877 -44.956 1.00 45.06 110 THR A C 1
ATOM 788 O O . THR A 1 110 ? 12.658 6.800 -46.136 1.00 45.06 110 THR A O 1
ATOM 791 N N . GLU A 1 111 ? 12.978 6.253 -43.988 1.00 43.78 111 GLU A N 1
ATOM 792 C CA . GLU A 1 111 ? 13.551 4.936 -44.248 1.00 43.78 111 GLU A CA 1
ATOM 793 C C . GLU A 1 111 ? 12.479 3.902 -43.884 1.00 43.78 111 GLU A C 1
ATOM 795 O O . GLU A 1 111 ? 12.001 3.841 -42.755 1.00 43.78 111 GLU A O 1
ATOM 800 N N . GLY A 1 112 ? 11.998 3.149 -44.876 1.00 52.53 112 GLY A N 1
ATOM 801 C CA . GLY A 1 112 ? 11.118 1.993 -44.655 1.00 52.53 112 GLY A CA 1
ATOM 802 C C . GLY A 1 112 ? 9.648 2.257 -44.284 1.00 52.53 112 GLY A C 1
ATOM 803 O O . GLY A 1 112 ? 8.919 1.295 -44.073 1.00 52.53 112 GLY A O 1
ATOM 804 N N . GLY A 1 113 ? 9.174 3.507 -44.229 1.00 54.78 113 GLY A N 1
ATOM 805 C CA . GLY A 1 113 ? 7.742 3.812 -44.040 1.00 54.78 113 GLY A CA 1
ATOM 806 C C . GLY A 1 113 ? 7.225 3.769 -42.592 1.00 54.78 113 GLY A C 1
ATOM 807 O O . GLY A 1 113 ? 6.013 3.764 -42.387 1.00 54.78 113 GLY A O 1
ATOM 808 N N . VAL A 1 114 ? 8.112 3.770 -41.592 1.00 58.09 114 VAL A N 1
ATOM 809 C CA . VAL A 1 114 ? 7.749 3.832 -40.164 1.00 58.09 114 VAL A CA 1
ATOM 810 C C . VAL A 1 114 ? 7.759 5.285 -39.683 1.00 58.09 114 VAL A C 1
ATOM 812 O O . VAL A 1 114 ? 8.732 6.009 -39.890 1.00 58.09 114 VAL A O 1
ATOM 815 N N . VAL A 1 115 ? 6.678 5.726 -39.034 1.00 61.09 115 VAL A N 1
ATOM 816 C CA . VAL A 1 115 ? 6.597 7.053 -38.405 1.00 61.09 115 VAL A CA 1
ATOM 817 C C . VAL A 1 115 ? 6.991 6.920 -36.939 1.00 61.09 115 VAL A C 1
ATOM 819 O O . VAL A 1 115 ? 6.301 6.259 -36.171 1.00 61.09 115 VAL A O 1
ATOM 822 N N . TYR A 1 116 ? 8.093 7.560 -36.549 1.00 61.53 116 TYR A N 1
ATOM 823 C CA . TYR A 1 116 ? 8.508 7.635 -35.150 1.00 61.53 116 TYR A CA 1
ATOM 824 C C . TYR A 1 116 ? 7.907 8.865 -34.473 1.00 61.53 116 TYR A C 1
ATOM 826 O O . TYR A 1 116 ? 8.078 10.004 -34.939 1.00 61.53 116 TYR A O 1
ATOM 834 N N . ASP A 1 117 ? 7.255 8.644 -33.334 1.00 63.75 117 ASP A N 1
ATOM 835 C CA . ASP A 1 117 ? 6.728 9.727 -32.515 1.00 63.75 117 ASP A CA 1
ATOM 836 C C . ASP A 1 117 ? 7.831 10.721 -32.134 1.00 63.75 117 ASP A C 1
ATOM 838 O O . ASP A 1 117 ? 9.003 10.374 -31.947 1.00 63.75 117 ASP A O 1
ATOM 842 N N . ARG A 1 118 ? 7.462 12.004 -32.042 1.00 66.19 118 ARG A N 1
ATOM 843 C CA . ARG A 1 118 ? 8.401 13.099 -31.744 1.00 66.19 118 ARG A CA 1
ATOM 844 C C . ARG A 1 118 ? 9.273 12.825 -30.500 1.00 66.19 118 ARG A C 1
ATOM 846 O O . ARG A 1 118 ? 10.465 13.103 -30.589 1.00 66.19 118 ARG A O 1
ATOM 853 N N . PRO A 1 119 ? 8.768 12.255 -29.387 1.00 68.94 119 PRO A N 1
ATOM 854 C CA . PRO A 1 119 ? 9.602 11.921 -28.231 1.00 68.94 119 PRO A CA 1
ATOM 855 C C . PRO A 1 119 ? 10.699 10.887 -28.528 1.00 68.94 119 PRO A C 1
ATOM 857 O O . PRO A 1 119 ? 11.826 11.064 -28.073 1.00 68.94 119 PRO A O 1
ATOM 860 N N . LEU A 1 120 ? 10.432 9.858 -29.340 1.00 70.25 120 LEU A N 1
ATOM 861 C CA . LEU A 1 120 ? 11.449 8.859 -29.709 1.00 70.25 120 LEU A CA 1
ATOM 862 C C . LEU A 1 120 ? 12.584 9.474 -30.538 1.00 70.25 120 LEU A C 1
ATOM 864 O O . LEU A 1 120 ? 13.740 9.097 -30.378 1.00 70.25 120 LEU A O 1
ATOM 868 N N . ARG A 1 121 ? 12.266 10.474 -31.367 1.00 71.00 121 ARG A N 1
ATOM 869 C CA . ARG A 1 121 ? 13.260 11.221 -32.155 1.00 71.00 121 ARG A CA 1
ATOM 870 C C . ARG A 1 121 ? 14.078 12.216 -31.335 1.00 71.00 121 ARG A C 1
ATOM 872 O O . ARG A 1 121 ? 15.196 12.534 -31.708 1.00 71.00 121 ARG A O 1
ATOM 879 N N . LEU A 1 122 ? 13.524 12.745 -30.245 1.00 72.50 122 LEU A N 1
ATOM 880 C CA . LEU A 1 122 ? 14.193 13.764 -29.427 1.00 72.50 122 LEU A CA 1
ATOM 881 C C . LEU A 1 122 ? 15.029 13.183 -28.281 1.00 72.50 122 LEU A C 1
ATOM 883 O O . LEU A 1 122 ? 15.791 13.915 -27.658 1.00 72.50 122 LEU A O 1
ATOM 887 N N . THR A 1 123 ? 14.880 11.893 -27.985 1.00 78.12 123 THR A N 1
ATOM 888 C CA . THR A 1 123 ? 15.531 11.232 -26.842 1.00 78.12 123 THR A CA 1
ATOM 889 C C . THR A 1 123 ? 16.840 10.527 -27.199 1.00 78.12 123 THR A C 1
ATOM 891 O O . THR A 1 123 ? 17.491 9.993 -26.307 1.00 78.12 123 THR A O 1
ATOM 894 N N . GLY A 1 124 ? 17.241 10.514 -28.475 1.00 79.00 124 GLY A N 1
ATOM 895 C CA . GLY A 1 124 ? 18.422 9.769 -28.931 1.00 79.00 124 GLY A CA 1
ATOM 896 C C . GLY A 1 124 ? 18.210 8.247 -28.978 1.00 79.00 124 GLY A C 1
ATOM 897 O O . GLY A 1 124 ? 19.167 7.476 -29.071 1.00 79.00 124 GLY A O 1
ATOM 898 N N . ALA A 1 125 ? 16.960 7.792 -28.829 1.00 80.50 125 ALA A N 1
ATOM 899 C CA . ALA A 1 125 ? 16.629 6.375 -28.715 1.00 80.50 125 ALA A CA 1
ATOM 900 C C . ALA A 1 125 ? 16.876 5.611 -30.026 1.00 80.50 125 ALA A C 1
ATOM 902 O O . ALA A 1 125 ? 17.244 4.435 -29.992 1.00 80.50 125 ALA A O 1
ATOM 903 N N . LEU A 1 126 ? 16.697 6.274 -31.173 1.00 79.88 126 LEU A N 1
ATOM 904 C CA . LEU A 1 126 ? 16.902 5.679 -32.495 1.00 79.88 126 LEU A CA 1
ATOM 905 C C . LEU A 1 126 ? 18.391 5.455 -32.768 1.00 79.88 126 LEU A C 1
ATOM 907 O O . LEU A 1 126 ? 18.793 4.364 -33.163 1.00 79.88 126 LEU A O 1
ATOM 911 N N . GLU A 1 127 ? 19.218 6.440 -32.443 1.00 84.56 127 GLU A N 1
ATOM 912 C CA . GLU A 1 127 ? 20.670 6.376 -32.567 1.00 84.56 127 GLU A CA 1
ATOM 913 C C . GLU A 1 127 ? 21.245 5.284 -31.654 1.00 84.56 127 GLU A C 1
ATOM 915 O O . GLU A 1 127 ? 22.059 4.467 -32.082 1.00 84.56 127 GLU A O 1
ATOM 920 N N . ALA A 1 128 ? 20.767 5.191 -30.407 1.00 81.88 128 ALA A N 1
ATOM 921 C CA . ALA A 1 128 ? 21.164 4.119 -29.492 1.00 81.88 128 ALA A CA 1
ATOM 922 C C . ALA A 1 128 ? 20.795 2.723 -30.032 1.00 81.88 128 ALA A C 1
ATOM 924 O O . ALA A 1 128 ? 21.557 1.760 -29.879 1.00 81.88 128 ALA A O 1
ATOM 925 N N . TRP A 1 129 ? 19.641 2.605 -30.694 1.00 82.31 129 TRP A N 1
ATOM 926 C CA . TRP A 1 129 ? 19.213 1.367 -31.336 1.00 82.31 129 TRP A CA 1
ATOM 927 C C . TRP A 1 129 ? 20.092 1.001 -32.541 1.00 82.31 129 TRP A C 1
ATOM 929 O O . TRP A 1 129 ? 20.490 -0.162 -32.680 1.00 82.31 129 TRP A O 1
ATOM 939 N N . GLU A 1 130 ? 20.444 1.967 -33.384 1.00 83.50 130 GLU A N 1
ATOM 940 C CA . GLU A 1 130 ? 21.364 1.770 -34.513 1.00 83.50 130 GLU A CA 1
ATOM 941 C C . GLU A 1 130 ? 22.766 1.362 -34.049 1.00 83.50 130 GLU A C 1
ATOM 943 O O . GLU A 1 130 ? 23.383 0.474 -34.636 1.00 83.50 130 GLU A O 1
ATOM 948 N N . MET A 1 131 ? 23.221 1.905 -32.919 1.00 86.31 131 MET A N 1
ATOM 949 C CA . MET A 1 131 ? 24.475 1.517 -32.263 1.00 86.31 131 MET A CA 1
ATOM 950 C C . MET A 1 131 ? 24.445 0.106 -31.644 1.00 86.31 131 MET A C 1
ATOM 952 O O . MET A 1 131 ? 25.427 -0.333 -31.047 1.00 86.31 131 MET A O 1
ATOM 956 N N . GLY A 1 132 ? 23.335 -0.625 -31.782 1.00 85.38 132 GLY A N 1
ATOM 957 C CA . GLY A 1 132 ? 23.214 -2.012 -31.338 1.00 85.38 132 GLY A CA 1
ATOM 958 C C . GLY A 1 132 ? 22.829 -2.170 -29.869 1.00 85.38 132 GLY A C 1
ATOM 959 O O . GLY A 1 132 ? 22.873 -3.288 -29.353 1.00 85.38 132 GLY A O 1
ATOM 960 N N . TYR A 1 133 ? 22.416 -1.100 -29.183 1.00 81.19 133 TYR A N 1
ATOM 961 C CA . TYR A 1 133 ? 21.920 -1.223 -27.817 1.00 81.19 133 TYR A CA 1
ATOM 962 C C . TYR A 1 133 ? 20.573 -1.956 -27.810 1.00 81.19 133 TYR A C 1
ATOM 964 O O . TYR A 1 133 ? 19.642 -1.605 -28.537 1.00 81.19 133 TYR A O 1
ATOM 972 N N . ARG A 1 134 ? 20.475 -3.016 -27.006 1.00 81.19 134 ARG A N 1
ATOM 973 C CA . ARG A 1 134 ? 19.268 -3.859 -26.901 1.00 81.19 134 ARG A CA 1
ATOM 974 C C . ARG A 1 134 ? 18.734 -3.971 -25.474 1.00 81.19 134 ARG A C 1
ATOM 976 O O . ARG A 1 134 ? 17.800 -4.726 -25.245 1.00 81.19 134 ARG A O 1
ATOM 983 N N . GLY A 1 135 ? 19.342 -3.265 -24.516 1.00 75.25 135 GLY A N 1
ATOM 984 C CA . GLY A 1 135 ? 18.938 -3.328 -23.107 1.00 75.25 135 GLY A CA 1
ATOM 985 C C . GLY A 1 135 ? 19.086 -4.718 -22.474 1.00 75.25 135 GLY A C 1
ATOM 986 O O . GLY A 1 135 ? 18.374 -5.042 -21.530 1.00 75.25 135 GLY A O 1
ATOM 987 N N . GLY A 1 136 ? 19.978 -5.566 -23.000 1.00 84.25 136 GLY A N 1
ATOM 988 C CA . GLY A 1 136 ? 20.160 -6.932 -22.505 1.00 84.25 136 GLY A CA 1
ATOM 989 C C . GLY A 1 136 ? 20.474 -6.963 -21.006 1.00 84.25 136 GLY A C 1
ATOM 990 O O . GLY A 1 136 ? 21.371 -6.263 -20.546 1.00 84.25 136 GLY A O 1
ATOM 991 N N . GLY A 1 137 ? 19.726 -7.775 -20.253 1.00 82.38 137 GLY A N 1
ATOM 992 C CA . GLY A 1 137 ? 19.860 -7.900 -18.796 1.00 82.38 137 GLY A CA 1
ATOM 993 C C . GLY A 1 137 ? 19.089 -6.857 -17.977 1.00 82.38 137 GLY A C 1
ATOM 994 O O . GLY A 1 137 ? 19.101 -6.944 -16.751 1.00 82.38 137 GLY A O 1
ATOM 995 N N . VAL A 1 138 ? 18.397 -5.907 -18.615 1.00 84.06 138 VAL A N 1
ATOM 996 C CA . VAL A 1 138 ? 17.539 -4.923 -17.937 1.00 84.06 138 VAL A CA 1
ATOM 997 C C . VAL A 1 138 ? 16.083 -5.378 -17.994 1.00 84.06 138 VAL A C 1
ATOM 999 O O . VAL A 1 138 ? 15.565 -5.704 -19.060 1.00 84.06 138 VAL A O 1
ATOM 1002 N N . VAL A 1 139 ? 15.409 -5.375 -16.845 1.00 84.06 139 VAL A N 1
ATOM 1003 C CA . VAL A 1 139 ? 13.968 -5.635 -16.731 1.00 84.06 139 VAL A CA 1
ATOM 1004 C C . VAL A 1 139 ? 13.289 -4.352 -16.271 1.00 84.06 139 VAL A C 1
ATOM 1006 O O . VAL A 1 139 ? 13.682 -3.777 -15.258 1.00 84.06 139 VAL A O 1
ATOM 1009 N N . ILE A 1 140 ? 12.273 -3.907 -17.011 1.00 82.31 140 ILE A N 1
ATOM 1010 C CA . ILE A 1 140 ? 11.471 -2.728 -16.669 1.00 82.31 140 ILE A CA 1
ATOM 1011 C C . ILE A 1 140 ? 10.116 -3.221 -16.163 1.00 82.31 140 ILE A C 1
ATOM 1013 O O . ILE A 1 140 ? 9.340 -3.799 -16.921 1.00 82.31 140 ILE A O 1
ATOM 1017 N N . GLY A 1 141 ? 9.846 -3.016 -14.874 1.00 78.00 141 GLY A N 1
ATOM 1018 C CA . GLY A 1 141 ? 8.531 -3.268 -14.291 1.00 78.00 141 GLY A CA 1
ATOM 1019 C C . GLY A 1 141 ? 7.598 -2.101 -14.589 1.00 78.00 141 GLY A C 1
ATOM 1020 O O . GLY A 1 141 ? 7.863 -0.985 -14.151 1.00 78.00 141 GLY A O 1
ATOM 1021 N N . VAL A 1 142 ? 6.518 -2.360 -15.323 1.00 82.56 142 VAL A N 1
ATOM 1022 C CA . VAL A 1 142 ? 5.454 -1.384 -15.586 1.00 82.56 142 VAL A CA 1
ATOM 1023 C C . VAL A 1 142 ? 4.203 -1.858 -14.857 1.00 82.56 142 VAL A C 1
ATOM 1025 O O . VAL A 1 142 ? 3.733 -2.967 -15.102 1.00 82.56 142 VAL A O 1
ATOM 1028 N N . ILE A 1 143 ? 3.702 -1.039 -13.932 1.00 71.19 143 ILE A N 1
ATOM 1029 C CA . ILE A 1 143 ? 2.433 -1.267 -13.235 1.00 71.19 143 ILE A CA 1
ATOM 1030 C C . ILE A 1 143 ? 1.409 -0.350 -13.905 1.00 71.19 143 ILE A C 1
ATOM 1032 O O . ILE A 1 143 ? 1.423 0.855 -13.668 1.00 71.19 143 ILE A O 1
ATOM 1036 N N . ASP A 1 144 ? 0.581 -0.924 -14.772 1.00 72.38 144 ASP A N 1
ATOM 1037 C CA . ASP A 1 144 ? -0.471 -0.242 -15.536 1.00 72.38 144 ASP A CA 1
ATOM 1038 C C . ASP A 1 144 ? -1.749 -1.105 -15.532 1.00 72.38 144 ASP A C 1
ATOM 1040 O O . ASP A 1 144 ? -1.679 -2.288 -15.175 1.00 72.38 144 ASP A O 1
ATOM 1044 N N . THR A 1 145 ? -2.904 -0.514 -15.850 1.00 55.97 145 THR A N 1
ATOM 1045 C CA . THR A 1 145 ? -4.227 -1.181 -15.797 1.00 55.97 145 THR A CA 1
ATOM 1046 C C . THR A 1 145 ? -4.522 -2.084 -16.983 1.00 55.97 145 THR A C 1
ATOM 1048 O O . THR A 1 145 ? -4.252 -1.652 -18.125 1.00 55.97 145 THR A O 1
#

Radius of gyration: 24.58 Å; chains: 1; bounding box: 41×33×64 Å

Secondary structure (DSSP, 8-state):
-B---SGGGT--HHHHHHHTPPEEEEEEE-TT--HHHHHHH-TTEEEEEE-SS-EEEEEEE-HHHHHHHTTSTTEEEEEE------S-------TT--TT-S-SSS----STT----HHHHHTTHHHHHHTT---TT--------

pLDDT: mean 71.66, std 17.85, range [34.84, 93.44]

Sequence (145 aa):
MLVDSLGEEGLGLGELEALGVAVPVVVYLEPWADPGLLLEEYRGLVWLYRGPLVSLVGGALGVEDLLSLAGEPGVSLVVPAGPLRPVAKAEELPPDVPRGVLGAVASASTEGGVVYDRPLRLTGALEAWEMGYRGGGVVIGVIDT